Protein AF-N0AYC0-F1 (afdb_monomer_lite)

Radius of gyration: 20.14 Å; chains: 1; bounding box: 36×33×56 Å

Secondary structure (DSSP, 8-state):
-HHHHHHHHHHHHHHHHHHHHHHHTT-HHHHHHHHHHHHHHHHHHHHHHTT--PPPHHHHHHHHHHHHHHHHHHH--

Structure (mmCIF, N/CA/C/O backbone):
data_AF-N0AYC0-F1
#
_entry.id   AF-N0AYC0-F1
#
loop_
_atom_site.group_PDB
_atom_site.id
_atom_site.type_symbol
_atom_site.label_atom_id
_atom_site.label_alt_id
_atom_site.label_comp_id
_atom_site.label_asym_id
_atom_site.label_entity_id
_atom_site.label_seq_id
_atom_site.pdbx_PDB_ins_code
_atom_site.Cartn_x
_atom_site.Cartn_y
_atom_site.Cartn_z
_atom_site.occupancy
_atom_site.B_iso_or_equiv
_atom_site.auth_seq_id
_atom_site.auth_comp_id
_atom_site.auth_asym_id
_atom_site.auth_atom_id
_atom_site.pdbx_PDB_model_num
ATOM 1 N N . MET A 1 1 ? 4.493 -19.364 0.151 1.00 64.75 1 MET A N 1
ATOM 2 C CA . MET A 1 1 ? 3.372 -19.781 1.032 1.00 64.75 1 MET A CA 1
ATOM 3 C C . MET A 1 1 ? 3.493 -19.216 2.449 1.00 64.75 1 MET A C 1
ATOM 5 O O . MET A 1 1 ? 2.519 -18.658 2.931 1.00 64.75 1 MET A O 1
ATOM 9 N N . LEU A 1 2 ? 4.656 -19.294 3.113 1.00 80.06 2 LEU A N 1
ATOM 10 C CA . LEU A 1 2 ? 4.827 -18.719 4.460 1.00 80.06 2 LEU A CA 1
ATOM 11 C C . LEU A 1 2 ? 4.727 -17.178 4.473 1.00 80.06 2 LEU A C 1
ATOM 13 O O . LEU A 1 2 ? 4.065 -16.606 5.333 1.00 80.06 2 LEU A O 1
ATOM 17 N N . SER A 1 3 ? 5.305 -16.509 3.469 1.00 82.06 3 SER A N 1
ATOM 18 C CA . SER A 1 3 ? 5.312 -15.042 3.373 1.00 82.06 3 SER A CA 1
ATOM 19 C C . SER A 1 3 ? 3.913 -14.437 3.209 1.00 82.06 3 SER A C 1
ATOM 21 O O . SER A 1 3 ? 3.602 -13.435 3.840 1.00 82.06 3 SER A O 1
ATOM 23 N N . SER A 1 4 ? 3.036 -15.064 2.420 1.00 85.56 4 SER A N 1
ATOM 24 C CA . SER A 1 4 ? 1.654 -14.602 2.227 1.00 85.56 4 SER A CA 1
ATOM 25 C C . SER A 1 4 ? 0.813 -14.722 3.500 1.00 85.56 4 SER A C 1
ATOM 27 O O . SER A 1 4 ? 0.026 -13.831 3.795 1.00 85.56 4 SER A O 1
ATOM 29 N N . LEU A 1 5 ? 1.017 -15.786 4.284 1.00 89.00 5 LEU A N 1
ATOM 30 C CA . LEU A 1 5 ? 0.380 -15.949 5.595 1.00 89.00 5 LEU A CA 1
ATOM 31 C C . LEU A 1 5 ? 0.827 -14.858 6.573 1.00 89.00 5 LEU A C 1
ATOM 33 O O . LEU A 1 5 ? -0.013 -14.263 7.242 1.00 89.00 5 LEU A O 1
ATOM 37 N N . ALA A 1 6 ? 2.126 -14.551 6.614 1.00 89.38 6 ALA A N 1
ATOM 38 C CA . ALA A 1 6 ? 2.655 -13.483 7.458 1.00 89.38 6 ALA A CA 1
ATOM 39 C C . ALA A 1 6 ? 2.065 -12.108 7.094 1.00 89.38 6 ALA A C 1
ATOM 41 O O . ALA A 1 6 ? 1.635 -11.374 7.982 1.00 89.38 6 ALA A O 1
ATOM 42 N N . ILE A 1 7 ? 1.975 -11.788 5.797 1.00 90.50 7 ILE A N 1
ATOM 43 C CA . ILE A 1 7 ? 1.359 -10.543 5.305 1.00 90.50 7 ILE A CA 1
ATOM 44 C C . ILE A 1 7 ? -0.104 -10.439 5.762 1.00 90.50 7 ILE A C 1
ATOM 46 O O . ILE A 1 7 ? -0.534 -9.387 6.232 1.00 90.50 7 ILE A O 1
ATOM 50 N N . LEU A 1 8 ? -0.860 -11.535 5.672 1.00 91.62 8 LEU A N 1
ATOM 51 C CA . LEU A 1 8 ? -2.275 -11.573 6.047 1.00 91.62 8 LEU A CA 1
ATOM 52 C C . LEU A 1 8 ? -2.464 -11.376 7.560 1.00 91.62 8 LEU A C 1
ATOM 54 O O . LEU A 1 8 ? -3.322 -10.601 7.978 1.00 91.62 8 LEU A O 1
ATOM 58 N N . VAL A 1 9 ? -1.620 -12.004 8.384 1.00 94.00 9 VAL A N 1
ATOM 59 C CA . VAL A 1 9 ? -1.626 -11.813 9.845 1.00 94.00 9 VAL A CA 1
ATOM 60 C C . VAL A 1 9 ? -1.340 -10.357 10.209 1.00 94.00 9 VAL A C 1
ATOM 62 O O . VAL A 1 9 ? -2.063 -9.777 11.016 1.00 94.00 9 VAL A O 1
ATOM 65 N N . VAL A 1 10 ? -0.334 -9.740 9.584 1.00 93.44 10 VAL A N 1
ATOM 66 C CA . VAL A 1 10 ? -0.012 -8.324 9.811 1.00 93.44 10 VAL A CA 1
ATOM 67 C C . VAL A 1 10 ? -1.184 -7.428 9.408 1.00 93.44 10 VAL A C 1
ATOM 69 O O . VAL A 1 10 ? -1.584 -6.571 10.191 1.00 93.44 10 VAL A O 1
ATOM 72 N N . ALA A 1 11 ? -1.794 -7.658 8.243 1.00 92.69 11 ALA A N 1
ATOM 73 C CA . ALA A 1 11 ? -2.956 -6.891 7.796 1.00 92.69 11 ALA A CA 1
ATOM 74 C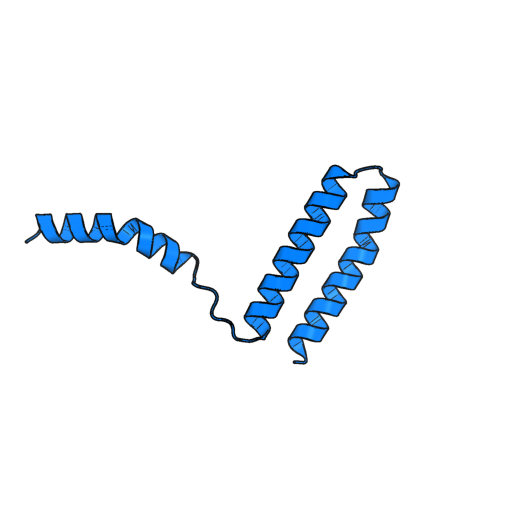 C . ALA A 1 11 ? -4.140 -6.991 8.777 1.00 92.69 11 ALA A C 1
ATOM 76 O O . ALA A 1 11 ? -4.776 -5.980 9.074 1.00 92.69 11 ALA A O 1
ATOM 77 N N . ILE A 1 12 ? -4.403 -8.182 9.330 1.00 93.69 12 ILE A 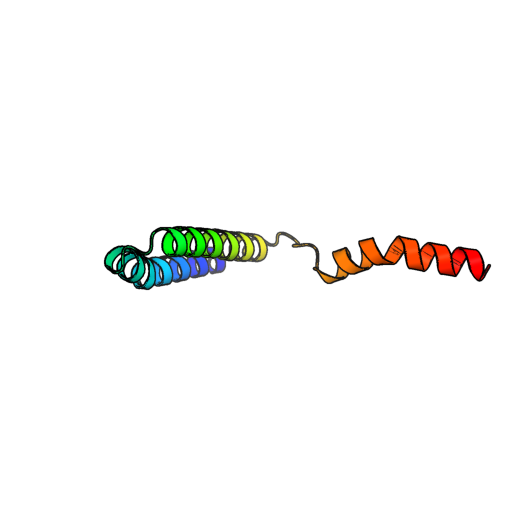N 1
ATOM 78 C CA . ILE A 1 12 ? -5.444 -8.386 10.351 1.00 93.69 12 ILE A CA 1
ATOM 79 C C . ILE A 1 12 ? -5.124 -7.601 11.625 1.00 93.69 12 ILE A C 1
ATOM 81 O O . ILE A 1 12 ? -6.012 -6.947 12.165 1.00 93.69 12 ILE A O 1
ATOM 85 N N . ILE A 1 13 ? -3.875 -7.633 12.100 1.00 95.31 13 ILE A N 1
ATOM 86 C CA . ILE A 1 13 ? -3.467 -6.887 13.300 1.00 95.31 13 ILE A CA 1
ATOM 87 C C . ILE A 1 13 ? -3.707 -5.388 13.097 1.00 95.31 13 ILE A C 1
ATOM 89 O O . ILE A 1 13 ? -4.345 -4.763 13.940 1.00 95.31 13 ILE A O 1
ATOM 93 N N . ILE A 1 14 ? -3.272 -4.833 11.962 1.00 92.81 14 ILE A N 1
ATOM 94 C CA . ILE A 1 14 ? -3.463 -3.410 11.638 1.00 92.81 14 ILE A CA 1
ATOM 95 C C . ILE A 1 14 ? -4.960 -3.074 11.564 1.00 92.81 14 ILE A C 1
ATOM 97 O O . ILE A 1 14 ? -5.401 -2.063 12.112 1.00 92.81 14 ILE A O 1
ATOM 101 N N . ALA A 1 15 ? -5.770 -3.925 10.926 1.00 92.25 15 ALA A N 1
ATOM 102 C CA . ALA A 1 15 ? -7.214 -3.727 10.874 1.00 92.25 15 ALA A CA 1
ATOM 103 C C . ALA A 1 15 ? -7.827 -3.714 12.282 1.00 92.25 15 ALA A C 1
ATOM 105 O O . ALA A 1 15 ? -8.600 -2.816 12.597 1.00 92.25 15 ALA A O 1
ATOM 106 N N . LEU A 1 16 ? -7.459 -4.658 13.150 1.00 92.62 16 LEU A N 1
ATOM 107 C CA . LEU A 1 16 ? -7.985 -4.749 14.514 1.00 92.62 16 LEU A CA 1
ATOM 108 C C . LEU A 1 16 ? -7.564 -3.581 15.410 1.00 92.62 16 LEU A C 1
ATOM 110 O O . LEU A 1 16 ? -8.298 -3.259 16.342 1.00 92.62 16 LEU A O 1
ATOM 114 N N . THR A 1 17 ? -6.428 -2.932 15.156 1.00 91.81 17 THR A N 1
ATOM 115 C CA . THR A 1 17 ? -6.016 -1.740 15.914 1.00 91.81 17 THR A CA 1
ATOM 116 C C . THR A 1 17 ? -6.690 -0.469 15.397 1.00 91.81 17 THR A C 1
ATOM 118 O O . THR A 1 17 ? -7.161 0.344 16.193 1.00 91.81 17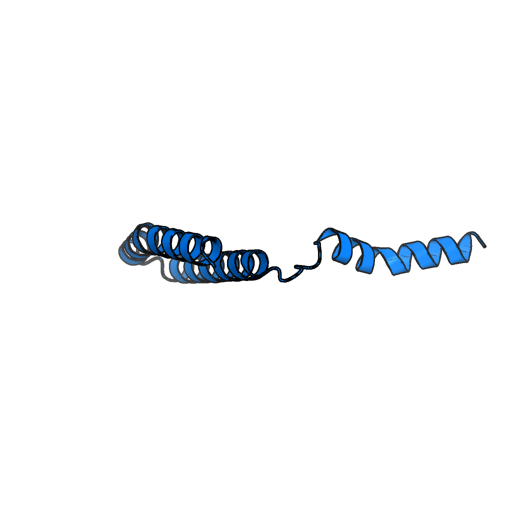 THR A O 1
ATOM 121 N N . GLU A 1 18 ? -6.793 -0.3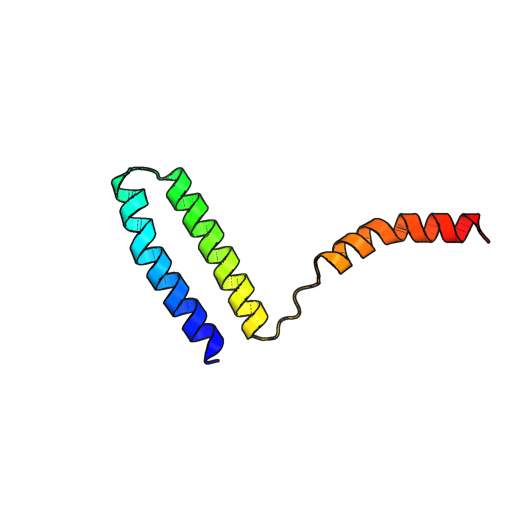07 14.075 1.00 89.62 18 GLU A N 1
ATOM 122 C CA . GLU A 1 18 ? -7.224 0.951 13.447 1.00 89.62 18 GLU A CA 1
ATOM 123 C C . GLU A 1 18 ? -8.735 1.031 13.161 1.00 89.62 18 GLU A C 1
ATOM 125 O O . GLU A 1 18 ? -9.349 2.061 13.454 1.00 89.62 18 GLU A O 1
ATOM 130 N N . LEU A 1 19 ? -9.394 -0.040 12.680 1.00 88.31 19 LEU A N 1
ATOM 131 C CA . LEU A 1 19 ? -10.854 -0.030 12.437 1.00 88.31 19 LEU A CA 1
ATOM 132 C C . LEU A 1 19 ? -11.666 0.388 13.668 1.00 88.31 19 LEU A C 1
ATOM 134 O O . LEU A 1 19 ? -12.522 1.265 13.529 1.00 88.31 19 LEU A O 1
ATOM 138 N N . PRO A 1 20 ? -11.465 -0.192 14.869 1.00 85.88 20 PRO A N 1
ATOM 139 C CA . PRO A 1 20 ? -12.279 0.187 16.017 1.00 85.88 20 PRO A CA 1
ATOM 140 C C . PRO A 1 20 ? -12.010 1.628 16.455 1.00 85.88 20 PRO A C 1
ATOM 142 O O . PRO A 1 20 ? -12.929 2.286 16.939 1.00 85.88 20 PRO A O 1
ATOM 145 N N . SER A 1 21 ? -10.792 2.143 16.265 1.00 88.44 21 SER A N 1
ATOM 146 C CA . SER A 1 21 ? -10.461 3.548 16.527 1.00 88.44 21 SER A CA 1
ATOM 147 C C . SER A 1 21 ? -11.252 4.485 15.604 1.00 88.44 21 SER A C 1
ATOM 149 O O . SER A 1 21 ? -11.895 5.428 16.074 1.00 88.44 21 SER A O 1
ATOM 151 N N . LEU A 1 22 ? -11.295 4.181 14.303 1.00 86.38 22 LEU A N 1
ATOM 152 C CA . LEU A 1 22 ? -12.012 4.965 13.287 1.00 86.38 22 LEU A CA 1
ATOM 153 C C . LEU A 1 22 ? -13.538 4.881 13.442 1.00 86.38 22 LEU A C 1
ATOM 155 O O . LEU A 1 22 ? -14.234 5.896 13.353 1.00 86.38 22 LEU A O 1
ATOM 159 N N . LEU A 1 23 ? -14.063 3.692 13.752 1.00 86.38 23 LEU A N 1
ATOM 160 C CA . LEU A 1 23 ? -15.489 3.477 14.016 1.00 86.38 23 LEU A CA 1
ATOM 161 C C . LEU A 1 23 ? -15.953 4.218 15.276 1.00 86.38 23 LEU A C 1
ATOM 163 O O . LEU A 1 23 ? -16.999 4.868 15.249 1.00 86.38 23 LEU A O 1
ATOM 167 N N . LYS A 1 24 ? -15.159 4.199 16.358 1.00 89.31 24 LYS A N 1
ATOM 168 C CA . LYS A 1 24 ? -15.455 4.961 17.588 1.00 89.31 24 LYS A CA 1
ATOM 169 C C . LYS A 1 24 ? -15.526 6.467 17.335 1.00 89.31 24 LYS A C 1
ATOM 171 O O . LYS A 1 24 ? -16.344 7.146 17.949 1.00 89.31 24 LYS A O 1
ATOM 176 N N . LYS A 1 25 ? -14.718 6.984 16.406 1.00 88.44 25 LYS A N 1
ATOM 177 C CA . LYS A 1 25 ? -14.724 8.398 15.998 1.00 88.44 25 LYS A CA 1
ATOM 178 C C . LYS A 1 25 ? -15.833 8.749 14.992 1.00 88.44 25 LYS A C 1
ATOM 180 O O . LYS A 1 25 ? -15.922 9.902 14.587 1.00 88.44 25 LYS A O 1
ATOM 185 N N . LYS A 1 26 ? -16.687 7.789 14.595 1.00 85.25 26 LYS A N 1
ATOM 186 C CA . LYS A 1 26 ? -17.719 7.932 13.542 1.00 85.25 26 LYS A CA 1
ATOM 187 C C . LYS A 1 26 ? -17.159 8.401 12.186 1.00 85.25 26 LYS A C 1
ATOM 189 O O . LYS A 1 26 ? -17.880 8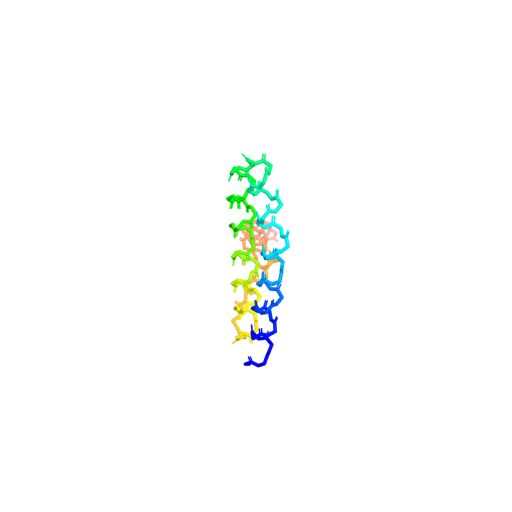.964 11.365 1.00 85.25 26 LYS A O 1
ATOM 194 N N . MET A 1 27 ? -15.881 8.127 11.935 1.00 88.00 27 MET A N 1
ATOM 195 C CA . MET A 1 27 ? -15.143 8.526 10.734 1.00 88.00 27 MET A CA 1
ATOM 196 C C . MET A 1 27 ? -15.321 7.474 9.632 1.00 88.00 27 MET A C 1
ATOM 198 O O . MET A 1 27 ? -14.416 6.705 9.310 1.00 88.00 27 MET A O 1
ATOM 202 N N . LEU A 1 28 ? -16.545 7.367 9.103 1.00 86.62 28 LEU A N 1
ATOM 203 C CA . LEU A 1 28 ? -16.911 6.317 8.141 1.00 86.62 28 LEU A CA 1
ATOM 204 C C . LEU A 1 28 ? -16.185 6.460 6.796 1.00 86.62 28 LEU A C 1
ATOM 206 O O . LEU A 1 28 ? -15.837 5.450 6.186 1.00 86.62 28 LEU A O 1
ATOM 210 N N . LYS A 1 29 ? -15.931 7.695 6.344 1.00 89.25 29 LYS A N 1
ATOM 211 C CA . LYS A 1 29 ? -15.213 7.958 5.086 1.00 89.25 29 LYS A CA 1
ATOM 212 C C . LYS A 1 29 ? -13.757 7.518 5.188 1.00 89.25 29 LYS A C 1
ATOM 214 O O . LYS A 1 29 ? -13.225 6.898 4.274 1.00 89.25 29 LYS A O 1
ATOM 219 N N . GLU A 1 30 ? -13.133 7.800 6.321 1.00 91.38 30 GLU A N 1
ATOM 220 C CA . GLU A 1 30 ? -11.752 7.443 6.610 1.00 91.38 30 GLU A CA 1
ATOM 221 C C . GLU A 1 30 ? -11.616 5.944 6.855 1.00 91.38 30 GLU A C 1
ATOM 223 O O . GLU A 1 30 ? -10.656 5.347 6.387 1.00 91.38 30 GLU A O 1
ATOM 228 N N . CYS A 1 31 ? -12.605 5.312 7.493 1.00 89.44 31 CYS A N 1
ATOM 229 C CA . CYS A 1 31 ? -12.668 3.857 7.629 1.00 89.44 31 CYS A CA 1
ATOM 230 C C . CYS A 1 31 ? -12.754 3.162 6.260 1.00 89.44 31 CYS A C 1
ATOM 232 O O . CYS A 1 31 ? -12.036 2.194 6.010 1.00 89.44 31 CYS A O 1
ATOM 234 N N . PHE A 1 32 ? -13.573 3.696 5.346 1.00 90.69 32 PHE A N 1
ATOM 235 C CA . PHE A 1 32 ? -13.657 3.196 3.974 1.00 90.69 32 PHE A CA 1
ATOM 236 C C . PHE A 1 32 ? -12.327 3.352 3.230 1.00 90.69 32 PHE A C 1
ATOM 238 O O . PHE A 1 32 ? -11.825 2.380 2.668 1.00 90.69 32 PHE A O 1
ATOM 245 N N . LEU A 1 33 ? -11.728 4.548 3.263 1.00 94.75 33 LEU A N 1
ATOM 246 C CA . LEU A 1 33 ? -10.458 4.811 2.588 1.00 94.75 33 LEU A CA 1
ATOM 247 C C . LEU A 1 33 ? -9.331 3.940 3.163 1.00 94.75 33 LEU A C 1
ATOM 249 O O . LEU A 1 33 ? -8.598 3.311 2.408 1.00 94.75 33 LEU A O 1
ATOM 253 N N . PHE A 1 34 ? -9.243 3.829 4.489 1.00 92.94 34 PHE A N 1
ATOM 254 C CA . PHE A 1 34 ? -8.293 2.956 5.175 1.00 92.94 34 PHE A CA 1
ATOM 255 C C . PHE A 1 34 ? -8.457 1.494 4.752 1.00 92.94 34 PHE A C 1
ATOM 257 O O . PHE A 1 34 ? -7.483 0.856 4.361 1.00 92.94 34 PHE A O 1
ATOM 264 N N . SER A 1 35 ? -9.684 0.966 4.790 1.00 91.06 35 SER A N 1
ATOM 265 C CA . SER A 1 35 ? -9.948 -0.426 4.419 1.00 91.06 35 SER A CA 1
ATOM 266 C C . SER A 1 35 ? -9.608 -0.686 2.952 1.00 91.06 35 SER A C 1
ATOM 268 O O . SER A 1 35 ? -8.990 -1.705 2.647 1.00 91.06 35 SER A O 1
ATOM 270 N N . LEU A 1 36 ? -9.932 0.253 2.060 1.00 95.19 36 LEU A N 1
ATOM 271 C CA . LEU A 1 36 ? -9.585 0.172 0.645 1.00 95.19 36 LEU A CA 1
ATOM 272 C C . LEU A 1 36 ? -8.063 0.131 0.443 1.00 95.19 36 LEU A C 1
ATOM 274 O O . LEU A 1 36 ? -7.566 -0.766 -0.236 1.00 95.19 36 LEU A O 1
ATOM 278 N N . LEU A 1 37 ? -7.315 1.052 1.063 1.00 94.88 37 LEU A N 1
ATOM 279 C CA . LEU A 1 37 ? -5.850 1.062 0.979 1.00 94.88 37 LEU A CA 1
ATOM 280 C C . LEU A 1 37 ? -5.236 -0.215 1.561 1.00 94.88 37 LEU A C 1
ATOM 282 O O . LEU A 1 37 ? -4.305 -0.762 0.972 1.00 94.88 37 LEU A O 1
ATOM 286 N N . LEU A 1 38 ? -5.760 -0.708 2.685 1.00 93.94 38 LEU A N 1
ATOM 287 C CA . LEU A 1 38 ? -5.266 -1.923 3.327 1.00 93.94 38 LEU A CA 1
ATOM 288 C C . LEU A 1 38 ? -5.464 -3.147 2.423 1.00 93.94 38 LEU A C 1
ATOM 290 O O . LEU A 1 38 ? -4.544 -3.950 2.269 1.00 93.94 38 LEU A O 1
ATOM 294 N N . ILE A 1 39 ? -6.627 -3.270 1.775 1.00 94.19 39 ILE A N 1
ATOM 295 C CA . ILE A 1 39 ? -6.913 -4.346 0.812 1.00 94.19 39 ILE A CA 1
ATOM 296 C C . ILE A 1 39 ? -5.984 -4.245 -0.402 1.00 94.19 39 ILE A C 1
ATOM 298 O O . ILE A 1 39 ? -5.400 -5.251 -0.814 1.00 94.19 39 ILE A O 1
ATOM 302 N N . ILE A 1 40 ? -5.798 -3.045 -0.956 1.00 94.81 40 ILE A N 1
ATOM 303 C CA . ILE A 1 40 ? -4.909 -2.818 -2.104 1.00 94.81 40 ILE A CA 1
ATOM 304 C C . ILE A 1 40 ? -3.464 -3.192 -1.746 1.00 94.81 40 ILE A C 1
ATOM 306 O O . ILE A 1 40 ? -2.846 -3.994 -2.439 1.00 94.81 40 ILE A O 1
ATOM 310 N N . GLY A 1 41 ? -2.933 -2.693 -0.628 1.00 91.81 41 GLY A N 1
ATOM 311 C CA . GLY A 1 41 ?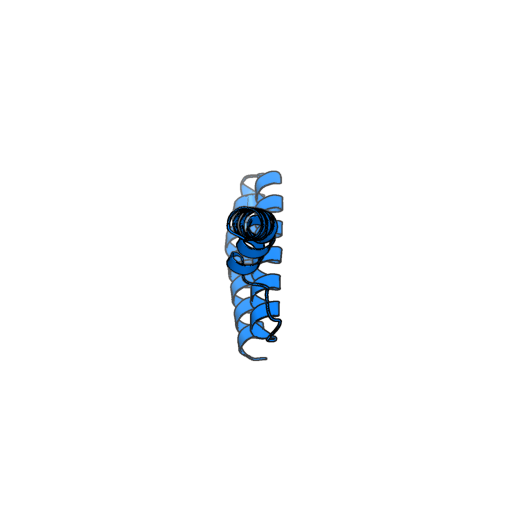 -1.566 -2.997 -0.194 1.00 91.81 41 GLY A CA 1
ATOM 312 C C . GLY A 1 41 ? -1.350 -4.481 0.113 1.00 91.81 41 GLY A C 1
ATOM 313 O O . GLY A 1 41 ? -0.328 -5.052 -0.272 1.00 91.81 41 GLY A O 1
ATOM 314 N N . THR A 1 42 ? -2.328 -5.132 0.749 1.00 92.69 42 THR A N 1
ATOM 315 C CA . THR A 1 42 ? -2.267 -6.566 1.080 1.00 92.69 42 THR A CA 1
ATOM 316 C C . THR A 1 42 ? -2.315 -7.425 -0.181 1.00 92.69 42 THR A C 1
ATOM 318 O O . THR A 1 42 ? -1.499 -8.330 -0.332 1.00 92.69 42 THR A O 1
ATOM 321 N N . SER A 1 43 ? -3.223 -7.124 -1.114 1.00 90.88 43 SER A N 1
ATOM 322 C CA . SER A 1 43 ? -3.338 -7.854 -2.385 1.00 90.88 43 SER A CA 1
ATOM 323 C C . SER A 1 43 ? -2.097 -7.688 -3.265 1.00 90.88 43 SER A C 1
ATOM 325 O O . SER A 1 43 ? -1.597 -8.685 -3.782 1.00 90.88 43 SER A O 1
ATOM 327 N N . LEU A 1 44 ? -1.531 -6.479 -3.355 1.00 89.94 44 LEU A N 1
ATOM 328 C CA . LEU A 1 44 ? -0.256 -6.217 -4.038 1.00 89.94 44 LEU A CA 1
ATOM 329 C C . LEU A 1 44 ? 0.898 -7.008 -3.415 1.00 89.94 44 LEU A C 1
ATOM 331 O O . LEU A 1 44 ? 1.659 -7.672 -4.118 1.00 89.94 44 LEU A O 1
ATOM 335 N N . SER A 1 45 ? 1.002 -6.976 -2.087 1.00 88.88 45 SER A N 1
ATOM 336 C CA . SER A 1 45 ? 2.042 -7.697 -1.346 1.00 88.88 45 SER A CA 1
ATOM 337 C C . SER A 1 45 ? 1.908 -9.212 -1.519 1.00 88.88 45 SER A C 1
ATOM 339 O O . SER A 1 45 ? 2.903 -9.925 -1.642 1.00 88.88 45 SER A O 1
ATOM 341 N N . MET A 1 46 ? 0.674 -9.714 -1.575 1.00 88.19 46 MET A N 1
ATOM 342 C CA . MET A 1 46 ? 0.382 -11.125 -1.806 1.00 88.19 46 MET A CA 1
ATOM 343 C C . MET A 1 46 ? 0.681 -11.540 -3.252 1.00 88.19 46 MET A C 1
ATOM 345 O O . MET A 1 46 ? 1.276 -12.595 -3.453 1.00 88.19 46 MET A O 1
ATOM 349 N N . ALA A 1 47 ? 0.367 -10.698 -4.242 1.00 88.00 47 ALA A N 1
ATOM 350 C CA . ALA A 1 47 ? 0.734 -10.913 -5.642 1.00 88.00 47 ALA A CA 1
ATOM 351 C C . ALA A 1 47 ? 2.261 -10.999 -5.815 1.00 88.00 47 ALA A C 1
ATOM 353 O O . ALA A 1 47 ? 2.761 -11.960 -6.402 1.00 88.00 47 ALA A O 1
ATOM 354 N N . LEU A 1 48 ? 3.007 -10.069 -5.209 1.00 85.25 48 LEU A N 1
ATOM 355 C CA . LEU A 1 48 ? 4.474 -10.108 -5.172 1.00 85.25 48 LEU A CA 1
ATOM 356 C C . LEU A 1 48 ? 4.995 -11.391 -4.506 1.00 85.25 48 LEU A C 1
ATOM 358 O O . LEU A 1 48 ? 5.881 -12.052 -5.042 1.00 85.25 48 LEU A O 1
ATOM 362 N N . ALA A 1 49 ? 4.413 -11.796 -3.372 1.00 85.19 49 ALA A N 1
ATOM 363 C CA . ALA A 1 49 ? 4.793 -13.025 -2.669 1.00 85.19 49 ALA A CA 1
ATOM 364 C C . ALA A 1 49 ? 4.477 -14.313 -3.456 1.00 85.19 49 ALA A C 1
ATOM 366 O O . ALA A 1 49 ? 5.082 -15.354 -3.194 1.00 85.19 49 ALA A O 1
ATOM 367 N N . MET A 1 50 ? 3.533 -14.258 -4.399 1.00 84.50 50 MET A N 1
ATOM 368 C CA . MET A 1 50 ? 3.209 -15.347 -5.327 1.00 84.50 50 MET A CA 1
ATOM 369 C C . MET A 1 50 ? 4.104 -15.354 -6.575 1.00 84.50 50 MET A C 1
ATOM 371 O O . MET A 1 50 ? 3.940 -16.224 -7.427 1.00 84.50 50 MET A O 1
ATOM 375 N N . GLY A 1 51 ? 5.053 -14.420 -6.688 1.00 82.00 51 GLY A N 1
ATOM 376 C CA . GLY A 1 51 ? 5.927 -14.298 -7.853 1.00 82.00 51 GLY A CA 1
ATOM 377 C C . GLY A 1 51 ? 5.237 -13.679 -9.067 1.00 82.00 51 GLY A C 1
ATOM 378 O O . GLY A 1 51 ? 5.752 -13.789 -10.177 1.00 82.00 51 GLY A O 1
ATOM 379 N N . VAL A 1 52 ? 4.082 -13.025 -8.886 1.00 82.00 52 VAL A N 1
ATOM 380 C CA . VAL A 1 52 ? 3.484 -12.218 -9.952 1.00 82.00 52 VAL A CA 1
ATOM 381 C C . VAL A 1 52 ? 4.440 -11.066 -10.233 1.00 82.00 52 VAL A C 1
ATOM 383 O O . VAL A 1 52 ? 4.702 -10.240 -9.357 1.00 82.00 52 VAL A O 1
ATOM 386 N N . HIS A 1 53 ? 4.964 -11.012 -11.457 1.00 71.81 53 HIS A N 1
ATOM 387 C CA . HIS A 1 53 ? 5.712 -9.858 -11.932 1.00 71.81 53 HIS A CA 1
ATOM 388 C C . HIS A 1 53 ? 4.768 -8.666 -12.011 1.00 71.81 53 HIS A C 1
ATOM 390 O O . HIS A 1 53 ? 3.995 -8.511 -12.957 1.00 71.81 53 HIS A O 1
ATOM 396 N N . LEU A 1 54 ? 4.834 -7.829 -10.983 1.00 73.44 54 LEU A N 1
ATOM 397 C CA . LEU A 1 54 ? 4.277 -6.500 -11.056 1.00 73.44 54 LEU A CA 1
ATOM 398 C C . LEU A 1 54 ? 5.139 -5.697 -12.034 1.00 73.44 54 LEU A C 1
ATOM 400 O O . LEU A 1 54 ? 6.344 -5.578 -11.793 1.00 73.44 54 LEU A O 1
ATOM 404 N N . PRO A 1 55 ? 4.562 -5.175 -13.130 1.00 72.56 55 PRO A N 1
ATOM 405 C CA . PRO A 1 55 ? 5.319 -4.344 -14.050 1.00 72.56 55 PRO A CA 1
ATOM 406 C C . PRO A 1 55 ? 5.881 -3.152 -13.276 1.00 72.56 55 PRO A C 1
ATOM 408 O O . PRO A 1 55 ? 5.182 -2.539 -12.462 1.00 72.56 55 PRO A O 1
ATOM 411 N N . ASN A 1 56 ? 7.163 -2.862 -13.484 1.00 77.12 56 ASN A N 1
ATOM 412 C CA . ASN A 1 56 ? 7.835 -1.807 -12.747 1.00 77.12 56 ASN A CA 1
ATOM 413 C C . ASN A 1 56 ? 7.181 -0.468 -13.132 1.00 77.12 56 ASN A C 1
ATOM 415 O O . ASN A 1 56 ? 6.962 -0.229 -14.321 1.00 77.12 56 ASN A O 1
ATOM 419 N N . PRO A 1 57 ? 6.887 0.440 -12.186 1.00 78.62 57 PRO A N 1
ATOM 420 C CA . PRO A 1 57 ? 6.451 1.797 -12.519 1.00 78.62 57 PRO A CA 1
ATOM 421 C C . PRO A 1 57 ? 7.369 2.489 -13.537 1.00 78.62 57 PRO A C 1
ATOM 423 O O . PRO A 1 57 ? 6.908 3.275 -14.361 1.00 78.62 57 PRO A O 1
ATOM 426 N N . VAL A 1 58 ? 8.663 2.153 -13.531 1.00 79.38 58 VAL A N 1
ATOM 427 C CA . VAL A 1 58 ? 9.631 2.627 -14.530 1.00 79.38 58 VAL A CA 1
ATOM 428 C C . VAL A 1 58 ? 9.304 2.124 -15.939 1.00 79.38 58 VAL A C 1
ATOM 430 O O . VAL A 1 58 ? 9.447 2.889 -16.887 1.00 79.38 58 VAL A O 1
ATOM 433 N N . ASP A 1 59 ? 8.795 0.900 -16.094 1.00 82.44 59 ASP A N 1
ATOM 434 C CA . ASP A 1 59 ? 8.366 0.366 -17.395 1.00 82.44 59 ASP A CA 1
ATOM 435 C C . ASP A 1 59 ? 7.157 1.133 -17.936 1.00 82.44 59 ASP A C 1
ATOM 437 O O . ASP A 1 59 ? 7.016 1.330 -19.142 1.00 82.44 59 ASP A O 1
ATOM 441 N N . TRP A 1 60 ? 6.290 1.611 -17.044 1.00 83.31 60 TRP A N 1
ATOM 442 C CA . TRP A 1 60 ? 5.127 2.412 -17.421 1.00 83.31 60 TRP A CA 1
ATOM 443 C C . TRP A 1 60 ? 5.563 3.799 -17.879 1.00 83.31 60 TRP A C 1
ATOM 445 O O . TRP A 1 60 ? 5.101 4.284 -18.910 1.00 83.31 60 TRP A O 1
ATOM 455 N N . ILE A 1 61 ? 6.504 4.412 -17.156 1.00 84.50 61 ILE A N 1
ATOM 456 C CA . ILE A 1 61 ? 7.129 5.672 -17.570 1.00 84.50 61 ILE A CA 1
ATOM 457 C C . ILE A 1 61 ? 7.822 5.482 -18.923 1.00 84.50 61 ILE A C 1
ATOM 459 O O . ILE A 1 61 ? 7.632 6.293 -19.825 1.00 84.50 61 ILE A O 1
ATOM 463 N N . ALA A 1 62 ? 8.557 4.384 -19.108 1.00 85.38 62 ALA A N 1
ATOM 464 C CA . ALA A 1 62 ? 9.213 4.061 -20.369 1.00 85.38 62 ALA A CA 1
ATOM 465 C C . ALA A 1 62 ? 8.210 3.870 -21.518 1.00 85.38 62 ALA A C 1
ATOM 467 O O . ALA A 1 62 ? 8.472 4.321 -22.629 1.00 85.38 62 ALA A O 1
ATOM 468 N N . ALA A 1 63 ? 7.042 3.270 -21.273 1.00 86.50 63 ALA A N 1
ATOM 469 C CA . ALA A 1 63 ? 5.983 3.144 -22.275 1.00 86.50 63 ALA A CA 1
ATOM 470 C C . ALA A 1 63 ? 5.405 4.506 -22.696 1.00 86.50 63 ALA A C 1
ATOM 472 O O . ALA A 1 63 ? 5.126 4.713 -23.875 1.00 86.50 63 ALA A O 1
ATOM 473 N N . VAL A 1 64 ? 5.273 5.448 -21.757 1.00 89.56 64 VAL A N 1
ATOM 474 C CA . VAL A 1 64 ? 4.838 6.827 -22.046 1.00 89.56 64 VAL A CA 1
ATOM 475 C C . VAL A 1 64 ? 5.934 7.627 -22.761 1.00 89.56 64 VAL A C 1
ATOM 477 O O . VAL A 1 64 ? 5.629 8.458 -23.612 1.00 89.56 64 VAL A O 1
ATOM 480 N N . MET A 1 65 ? 7.206 7.374 -22.445 1.00 87.00 65 MET A N 1
ATOM 481 C CA . MET A 1 65 ? 8.361 8.063 -23.038 1.00 87.00 65 MET A CA 1
ATOM 482 C C . MET A 1 65 ? 8.799 7.492 -24.389 1.00 87.00 65 MET A C 1
ATOM 484 O O . MET A 1 65 ? 9.390 8.218 -25.185 1.00 87.00 65 MET A O 1
ATOM 488 N N . LYS A 1 66 ? 8.471 6.231 -24.688 1.00 87.69 66 LYS A N 1
ATOM 489 C CA . LYS A 1 66 ? 8.731 5.580 -25.981 1.00 87.69 66 LYS A CA 1
ATOM 490 C C . LYS A 1 66 ? 8.339 6.416 -27.204 1.00 87.69 66 LYS A C 1
ATOM 492 O O . LYS A 1 66 ? 9.213 6.631 -28.031 1.00 87.69 66 LYS A O 1
ATOM 497 N N . PRO A 1 67 ? 7.111 6.959 -27.324 1.00 87.88 67 PRO A N 1
ATOM 498 C CA . PRO A 1 67 ? 6.741 7.759 -28.493 1.00 87.88 67 PRO A CA 1
ATOM 499 C C . PRO A 1 67 ? 7.603 9.017 -28.667 1.00 87.88 67 PRO A C 1
ATOM 501 O O . PRO A 1 67 ? 7.824 9.451 -29.793 1.00 87.88 67 PRO A O 1
ATOM 504 N N . VAL A 1 68 ? 8.111 9.593 -27.572 1.00 89.62 68 VAL A N 1
ATOM 505 C CA . VAL A 1 68 ? 9.030 10.740 -27.622 1.00 89.62 68 VAL A CA 1
ATOM 506 C C . VAL A 1 68 ? 10.413 10.297 -28.100 1.00 89.62 68 VAL A C 1
ATOM 508 O O . VAL A 1 68 ? 11.007 10.966 -28.940 1.00 89.62 68 VAL A O 1
ATOM 511 N N . ALA A 1 69 ? 10.908 9.161 -27.603 1.00 87.06 69 ALA A N 1
ATOM 512 C CA . ALA A 1 69 ? 12.168 8.574 -28.051 1.00 87.06 69 ALA A CA 1
ATOM 513 C C . ALA A 1 69 ? 12.121 8.197 -29.542 1.00 87.06 69 ALA A C 1
ATOM 515 O O . ALA A 1 69 ? 13.023 8.568 -30.283 1.00 87.06 69 ALA A O 1
ATOM 516 N N . ASP A 1 70 ? 11.032 7.569 -29.996 1.00 89.75 70 ASP A N 1
ATOM 517 C CA . ASP A 1 70 ? 10.826 7.194 -31.399 1.00 89.75 70 ASP A CA 1
ATOM 518 C C . ASP A 1 70 ? 10.765 8.430 -32.316 1.00 89.75 70 ASP A C 1
ATOM 520 O O . ASP A 1 70 ? 11.276 8.412 -33.434 1.00 89.75 70 ASP A O 1
ATOM 524 N N . TRP A 1 71 ? 10.172 9.533 -31.842 1.00 92.31 71 TRP A N 1
ATOM 525 C CA . TRP A 1 71 ? 10.183 10.819 -32.550 1.00 92.31 71 TRP A CA 1
ATOM 526 C C . TRP A 1 71 ? 11.587 11.409 -32.674 1.00 92.31 71 TRP A C 1
ATOM 528 O O . TRP A 1 71 ? 11.952 11.910 -33.736 1.00 92.31 71 TRP A O 1
ATOM 538 N N . ILE A 1 72 ? 12.373 11.360 -31.598 1.00 90.56 72 ILE A N 1
ATOM 539 C CA . ILE A 1 72 ? 13.756 11.848 -31.590 1.00 90.56 72 ILE A CA 1
ATOM 540 C C . ILE A 1 72 ? 14.622 11.003 -32.532 1.00 90.56 72 ILE A C 1
ATOM 542 O O . ILE A 1 72 ? 15.351 11.568 -33.346 1.00 90.56 72 ILE A O 1
ATOM 546 N N . ASP A 1 73 ? 14.486 9.678 -32.484 1.00 91.06 73 ASP A N 1
ATOM 547 C CA . ASP A 1 73 ? 15.176 8.751 -33.386 1.00 91.06 73 ASP A CA 1
ATOM 548 C C . ASP A 1 73 ? 14.773 8.960 -34.851 1.00 91.06 73 ASP A C 1
ATOM 550 O O . ASP A 1 73 ? 15.617 8.852 -35.737 1.00 91.06 73 ASP A O 1
ATOM 554 N N . TYR A 1 74 ? 13.508 9.292 -35.128 1.00 91.81 74 TYR A N 1
ATOM 555 C CA . TYR A 1 74 ? 13.049 9.626 -36.479 1.00 91.81 74 TYR A CA 1
ATOM 556 C C . TYR A 1 74 ? 13.652 10.938 -37.002 1.00 91.81 74 TYR A C 1
ATOM 558 O O . TYR A 1 74 ? 13.942 11.038 -38.187 1.00 91.81 74 TYR A O 1
ATOM 566 N N . ILE A 1 75 ? 13.842 11.941 -36.140 1.00 92.19 75 ILE A N 1
ATOM 567 C CA . ILE A 1 75 ? 14.401 13.252 -36.519 1.00 92.19 75 ILE A CA 1
ATOM 568 C C . ILE A 1 75 ? 15.926 13.199 -36.691 1.00 92.19 75 ILE A C 1
ATOM 570 O O . ILE A 1 75 ? 16.483 13.956 -37.484 1.00 92.19 75 ILE A O 1
ATOM 574 N N . LEU A 1 76 ? 16.611 12.343 -35.929 1.00 89.06 76 LEU A N 1
ATOM 575 C CA . LEU A 1 76 ? 18.070 12.185 -35.971 1.00 89.06 76 LEU A CA 1
ATOM 576 C C . LEU A 1 76 ? 18.572 11.302 -37.124 1.00 89.06 76 LEU A C 1
ATOM 578 O O . LEU A 1 76 ? 19.787 11.209 -37.317 1.00 89.06 76 LEU A O 1
ATOM 582 N N . LYS A 1 77 ? 17.669 10.645 -37.854 1.00 64.94 77 LYS A N 1
ATOM 583 C CA . LYS A 1 77 ? 17.968 9.714 -38.946 1.00 64.94 77 LYS A CA 1
ATOM 584 C C . LYS A 1 77 ? 17.725 10.351 -40.308 1.00 64.94 77 LYS A C 1
ATOM 586 O O . LYS A 1 77 ? 18.515 10.033 -41.224 1.00 64.94 77 LYS A O 1
#

Foldseek 3Di:
DVQLVVLVVVLVVCCVVVLVVCVVVVVVVVSVVVVVVSVVVSVVSNCVVVVNPDPDVVVVVVVVCVVVVVVVVVVVD

pLDDT: mean 87.55, std 6.32, range [64.75, 95.31]

Sequence (77 aa):
MLSSLAILVVAIIIALTELPSLLKKKMLKECFLFSLLLIIGTSLSMALAMGVHLPNPVDWIAAVMKPVADWIDYILK